Protein AF-A0A8S3DTT5-F1 (afdb_monomer)

InterPro domains:
  IPR027073 5'-3' exoribonuclease [PTHR12341] (13-74)
  IPR041412 Xrn1, helical domain [PF17846] (5-74)

pLDDT: mean 90.74, std 13.11, range [39.53, 98.56]

Structure (mmCIF, N/CA/C/O backbone):
data_AF-A0A8S3DTT5-F1
#
_entry.id   AF-A0A8S3DTT5-F1
#
loop_
_atom_site.group_PDB
_atom_site.id
_atom_site.type_symbol
_atom_site.label_atom_id
_atom_site.label_alt_id
_atom_site.label_comp_id
_atom_site.label_asym_id
_atom_site.label_entity_id
_atom_site.label_seq_id
_atom_site.pdbx_PDB_ins_code
_atom_site.Cartn_x
_atom_site.Cartn_y
_atom_site.Cartn_z
_atom_site.occupancy
_atom_site.B_iso_or_equiv
_atom_site.auth_seq_id
_atom_site.auth_comp_id
_atom_site.auth_asym_id
_atom_site.auth_atom_id
_atom_site.pdbx_PDB_model_num
ATOM 1 N N . MET A 1 1 ? 10.909 -2.328 20.807 1.00 40.62 1 MET A N 1
ATOM 2 C CA . MET A 1 1 ? 11.046 -1.128 19.958 1.00 40.62 1 MET A CA 1
ATOM 3 C C . MET A 1 1 ? 9.661 -0.513 19.878 1.00 40.62 1 MET A C 1
ATOM 5 O O . MET A 1 1 ? 8.864 -0.916 19.046 1.00 40.62 1 MET A O 1
ATOM 9 N N . GLU A 1 2 ? 9.318 0.311 20.865 1.00 39.53 2 GLU A N 1
ATOM 10 C CA . GLU A 1 2 ? 7.994 0.928 20.962 1.00 39.53 2 GLU A CA 1
ATOM 11 C C . GLU A 1 2 ? 7.890 2.019 19.898 1.00 39.5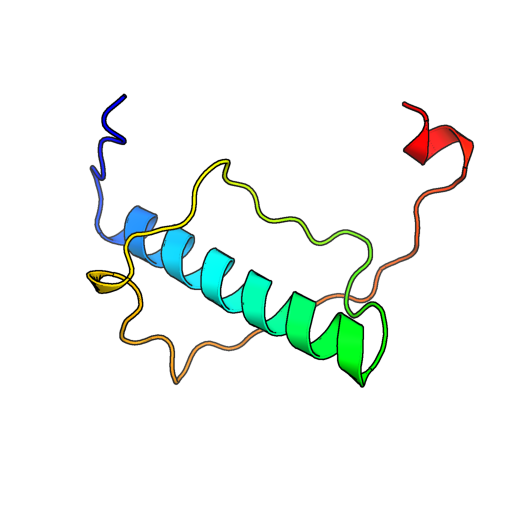3 2 GLU A C 1
ATOM 13 O O . GLU A 1 2 ? 8.638 2.996 19.920 1.00 39.53 2 GLU A O 1
ATOM 18 N N . ILE A 1 3 ? 6.995 1.829 18.931 1.00 53.59 3 ILE A N 1
ATOM 19 C CA . ILE A 1 3 ? 6.615 2.899 18.015 1.00 53.59 3 ILE A CA 1
ATOM 20 C C . ILE A 1 3 ? 5.834 3.898 18.866 1.00 53.59 3 ILE A C 1
ATOM 22 O O . ILE A 1 3 ? 4.719 3.622 19.303 1.00 53.59 3 ILE A O 1
ATOM 26 N N . ASN A 1 4 ? 6.459 5.034 19.157 1.00 49.53 4 ASN A N 1
ATOM 27 C CA . ASN A 1 4 ? 5.835 6.141 19.866 1.00 49.53 4 ASN A CA 1
ATOM 28 C C . ASN A 1 4 ? 4.731 6.703 18.949 1.00 49.53 4 ASN A C 1
ATOM 30 O O . ASN A 1 4 ? 5.013 7.462 18.025 1.00 49.53 4 ASN A 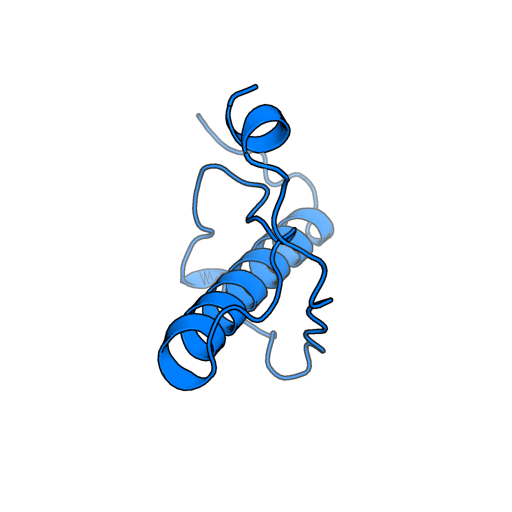O 1
ATOM 34 N N . LEU A 1 5 ? 3.484 6.255 19.136 1.00 56.09 5 LEU A N 1
ATOM 35 C CA . LEU A 1 5 ? 2.292 6.746 18.433 1.00 56.09 5 LEU A CA 1
ATOM 36 C C . LEU A 1 5 ? 1.937 8.145 18.964 1.00 56.09 5 LEU A C 1
ATOM 38 O O . LEU A 1 5 ? 0.917 8.347 19.616 1.00 56.09 5 LEU A O 1
ATOM 42 N N . THR A 1 6 ? 2.813 9.123 18.750 1.00 59.81 6 THR A N 1
ATOM 43 C CA . THR A 1 6 ? 2.746 10.440 19.400 1.00 59.81 6 THR A CA 1
ATOM 44 C C . THR A 1 6 ? 1.690 11.379 18.810 1.00 59.81 6 THR A C 1
ATOM 46 O O . THR A 1 6 ? 1.452 12.445 19.372 1.00 59.81 6 THR A O 1
ATOM 49 N N . SER A 1 7 ? 0.989 11.001 17.730 1.00 73.31 7 SER A N 1
ATOM 50 C CA . SER A 1 7 ? -0.186 11.740 17.248 1.00 73.31 7 SER A CA 1
ATOM 51 C C . SER A 1 7 ? -1.259 10.830 16.634 1.00 73.31 7 SER A C 1
ATOM 53 O O . SER A 1 7 ? -0.969 9.954 15.819 1.00 73.31 7 SER A O 1
ATOM 55 N N . LEU A 1 8 ? -2.532 11.081 16.969 1.00 77.25 8 LEU A N 1
ATOM 56 C CA . LEU A 1 8 ? -3.701 10.388 16.392 1.00 77.25 8 LEU A CA 1
ATOM 57 C C . LEU A 1 8 ? -3.710 10.413 14.851 1.00 77.25 8 LEU A C 1
ATOM 59 O O . LEU A 1 8 ? -4.191 9.481 14.210 1.00 77.25 8 LEU A O 1
ATOM 63 N N . ASN A 1 9 ? -3.143 11.466 14.259 1.00 82.69 9 ASN A N 1
ATOM 64 C CA . ASN A 1 9 ? -3.053 11.629 12.811 1.00 82.69 9 ASN A CA 1
ATOM 65 C C . ASN A 1 9 ? -2.088 10.625 12.166 1.00 82.69 9 ASN A C 1
ATOM 67 O O . ASN A 1 9 ? -2.394 10.096 11.101 1.00 82.69 9 ASN A O 1
ATOM 71 N N . GLN A 1 10 ? -0.956 10.318 12.806 1.00 85.31 10 GLN A N 1
ATOM 72 C CA . GLN A 1 10 ? -0.012 9.319 12.293 1.00 85.31 10 GLN A CA 1
ATOM 73 C C . GLN A 1 10 ? -0.610 7.914 12.323 1.00 85.31 10 GLN A C 1
ATOM 75 O O . GLN A 1 10 ? -0.496 7.189 11.339 1.00 85.31 10 GLN A O 1
ATOM 80 N N . LEU A 1 11 ? -1.300 7.553 13.413 1.00 88.44 11 LEU A N 1
ATOM 81 C CA . LEU A 1 11 ? -1.994 6.267 13.503 1.00 88.44 11 LEU A CA 1
ATOM 82 C C . LEU A 1 11 ? -3.040 6.125 12.391 1.00 88.44 11 LEU A C 1
ATOM 84 O O . LEU A 1 11 ? -3.131 5.077 11.758 1.00 88.44 11 LEU A O 1
ATOM 88 N N . LYS A 1 12 ? -3.794 7.195 12.115 1.00 90.62 12 LYS A N 1
ATOM 89 C CA . LYS A 1 12 ? -4.780 7.206 11.033 1.00 90.62 12 LYS A CA 1
ATOM 90 C C . LYS A 1 12 ? -4.135 6.944 9.667 1.00 90.62 12 LYS A C 1
ATOM 92 O O . LYS A 1 12 ? -4.591 6.051 8.964 1.00 90.62 12 LYS A O 1
ATOM 97 N N . ILE A 1 13 ? -3.064 7.665 9.325 1.00 91.50 13 ILE A N 1
ATOM 98 C CA . ILE A 1 13 ? -2.335 7.475 8.057 1.00 91.50 13 ILE A CA 1
ATOM 99 C C . ILE A 1 13 ? -1.815 6.038 7.942 1.00 91.50 13 ILE A C 1
ATOM 101 O O . ILE A 1 13 ? -1.928 5.408 6.893 1.00 91.50 13 ILE A O 1
ATOM 105 N N . TYR A 1 14 ? -1.278 5.502 9.036 1.00 92.44 14 TYR A N 1
ATOM 106 C CA . TYR A 1 14 ? -0.727 4.154 9.077 1.00 92.44 14 TYR A CA 1
ATOM 107 C C . TYR A 1 14 ? -1.788 3.075 8.811 1.00 92.44 14 TYR A C 1
ATOM 109 O O . TYR A 1 14 ? -1.558 2.147 8.031 1.00 92.44 14 TYR A O 1
ATOM 117 N N . VAL A 1 15 ? -2.971 3.234 9.412 1.00 93.88 15 VAL A N 1
ATOM 118 C CA . VAL A 1 15 ? -4.136 2.372 9.176 1.00 93.88 15 VAL A CA 1
ATOM 119 C C . VAL A 1 15 ? -4.633 2.510 7.739 1.00 93.88 15 VAL A C 1
ATOM 121 O O . VAL A 1 15 ? -4.829 1.497 7.075 1.00 93.88 15 VAL A O 1
ATOM 124 N N . GLU A 1 16 ? -4.792 3.733 7.231 1.00 94.81 16 GLU A N 1
ATOM 125 C CA . GLU A 1 16 ? -5.241 3.989 5.857 1.00 94.81 16 GLU A CA 1
ATOM 126 C C . GLU A 1 16 ? -4.318 3.318 4.829 1.00 94.81 16 GLU A C 1
ATOM 128 O O . GLU A 1 16 ? -4.789 2.573 3.971 1.00 94.81 16 GLU A O 1
ATOM 133 N N . GLN A 1 17 ? -2.999 3.463 4.974 1.00 96.06 17 GLN A N 1
ATOM 134 C CA . GLN A 1 17 ? -2.023 2.821 4.087 1.00 96.06 17 GLN A CA 1
ATOM 135 C C . GLN A 1 17 ? -2.055 1.289 4.175 1.00 96.06 17 GLN A C 1
ATOM 137 O O . GLN A 1 17 ? -1.803 0.610 3.179 1.00 96.06 17 GLN A O 1
ATOM 142 N N . TYR A 1 18 ? -2.383 0.723 5.341 1.00 97.12 18 TYR A N 1
ATOM 143 C CA . TYR A 1 18 ? -2.545 -0.725 5.481 1.00 97.12 18 TYR A CA 1
ATOM 144 C C . TYR A 1 18 ? -3.826 -1.223 4.800 1.00 97.12 18 TYR A C 1
ATOM 146 O O . TYR A 1 18 ? -3.814 -2.249 4.123 1.00 97.12 18 TYR A O 1
ATOM 154 N N . ILE A 1 19 ? -4.932 -0.483 4.918 1.00 97.31 19 ILE A N 1
ATOM 155 C CA . ILE A 1 19 ? -6.180 -0.794 4.206 1.00 97.31 19 ILE A CA 1
ATOM 156 C C . ILE A 1 19 ? -5.982 -0.687 2.686 1.00 97.31 19 ILE A C 1
ATOM 158 O O . ILE A 1 19 ? -6.442 -1.552 1.936 1.00 97.31 19 ILE A O 1
ATOM 162 N N . GLU A 1 20 ? -5.241 0.319 2.223 1.00 97.50 20 GLU A N 1
ATOM 163 C CA . GLU A 1 20 ? -4.850 0.457 0.820 1.00 97.50 20 GLU A CA 1
ATOM 164 C C . GLU A 1 20 ? -4.004 -0.729 0.334 1.00 97.50 20 GLU A C 1
ATOM 166 O O . GLU A 1 20 ? -4.258 -1.244 -0.757 1.00 97.50 20 GLU A O 1
ATOM 171 N N . ALA A 1 21 ? -3.090 -1.241 1.169 1.00 97.94 21 ALA A N 1
ATOM 172 C CA . ALA A 1 21 ? -2.319 -2.451 0.883 1.00 97.94 21 ALA A CA 1
ATOM 173 C C . ALA A 1 21 ? -3.218 -3.662 0.617 1.00 97.94 21 ALA A C 1
ATOM 175 O O . ALA A 1 21 ? -3.051 -4.365 -0.381 1.00 97.94 21 ALA A O 1
ATOM 176 N N . LEU A 1 22 ? -4.212 -3.888 1.481 1.00 97.38 22 LEU A N 1
ATOM 177 C CA . LEU A 1 22 ? -5.164 -4.988 1.319 1.00 97.38 22 LEU A CA 1
ATOM 178 C C . LEU A 1 22 ? -5.957 -4.853 0.013 1.00 97.38 22 LEU A C 1
ATOM 180 O O . LEU A 1 22 ? -6.147 -5.834 -0.709 1.00 97.38 22 LEU A O 1
ATOM 184 N N . GLN A 1 23 ? -6.376 -3.634 -0.330 1.00 97.44 23 GLN A N 1
ATOM 185 C CA . GLN A 1 23 ? -7.085 -3.361 -1.578 1.00 97.44 23 GLN A CA 1
ATOM 186 C C . GLN A 1 23 ? -6.191 -3.558 -2.811 1.00 97.44 23 GLN A C 1
ATOM 188 O O . GLN A 1 23 ? -6.676 -4.057 -3.834 1.00 97.44 23 GLN A O 1
ATOM 193 N N . TRP A 1 24 ? -4.912 -3.177 -2.728 1.00 98.38 24 TRP A N 1
ATOM 194 C CA . TRP A 1 24 ? -3.916 -3.410 -3.773 1.00 98.38 24 TRP A CA 1
ATOM 195 C C . TRP A 1 24 ? -3.730 -4.912 -4.008 1.00 98.38 24 TRP A C 1
ATOM 197 O O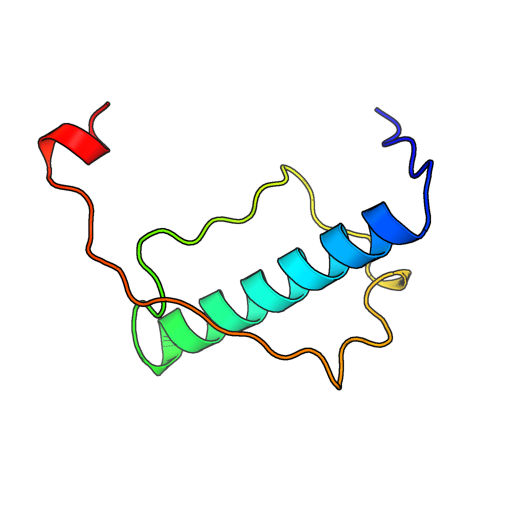 . TRP A 1 24 ? -3.841 -5.361 -5.147 1.00 98.38 24 TRP A O 1
ATOM 207 N N . ILE A 1 25 ? -3.559 -5.699 -2.937 1.00 98.50 25 ILE A N 1
ATOM 208 C CA . ILE A 1 25 ? -3.396 -7.162 -2.993 1.00 98.50 25 ILE A CA 1
ATOM 209 C C . ILE A 1 25 ? -4.633 -7.824 -3.606 1.00 98.50 25 I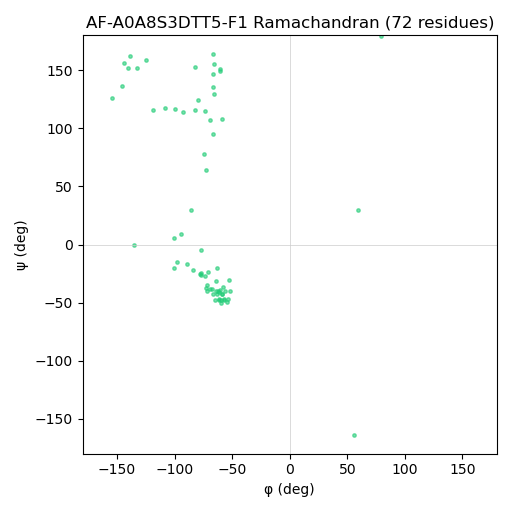LE A C 1
ATOM 211 O O . ILE A 1 25 ? -4.518 -8.650 -4.512 1.00 98.50 25 ILE A O 1
ATOM 215 N N . LEU A 1 26 ? -5.829 -7.436 -3.158 1.00 98.06 26 LEU A N 1
ATOM 216 C CA . LEU A 1 26 ? -7.074 -7.972 -3.701 1.00 98.06 26 LEU A CA 1
ATOM 217 C C . LEU A 1 26 ? -7.181 -7.691 -5.207 1.00 98.06 26 LEU A C 1
ATOM 219 O O . LEU A 1 26 ? -7.437 -8.596 -5.996 1.00 98.06 26 LEU A O 1
ATOM 223 N N . LYS A 1 27 ? -6.929 -6.452 -5.640 1.00 98.06 27 LYS A N 1
ATOM 224 C CA . LYS A 1 27 ? -6.934 -6.119 -7.071 1.00 98.06 27 LYS A CA 1
ATOM 225 C C . LYS A 1 27 ? -5.855 -6.880 -7.837 1.00 98.06 27 LYS A C 1
ATOM 227 O O . LYS A 1 27 ? -6.147 -7.369 -8.919 1.00 98.06 27 LYS A O 1
ATOM 232 N N . TYR A 1 28 ? -4.661 -7.039 -7.269 1.00 98.38 28 TYR A N 1
ATOM 233 C CA . TYR A 1 28 ? -3.572 -7.788 -7.891 1.00 98.38 28 TYR A CA 1
ATOM 234 C C . TYR A 1 28 ? -4.005 -9.208 -8.268 1.00 98.38 28 TYR A C 1
ATOM 236 O O . TYR A 1 28 ? -3.845 -9.610 -9.420 1.00 98.38 28 TYR A O 1
ATOM 244 N N . TYR A 1 29 ? -4.622 -9.934 -7.334 1.00 98.56 29 TYR A N 1
ATOM 245 C CA . TYR A 1 29 ? -5.035 -11.317 -7.574 1.00 98.56 29 TYR A CA 1
ATOM 246 C C . TYR A 1 29 ? -6.224 -11.455 -8.530 1.00 98.56 29 TYR A C 1
ATOM 248 O O . TYR A 1 29 ? -6.272 -12.416 -9.292 1.00 98.56 29 TYR A O 1
ATOM 256 N N . TYR A 1 30 ? -7.175 -10.518 -8.510 1.00 98.31 30 TYR A N 1
ATOM 257 C CA . TYR A 1 30 ? -8.419 -10.649 -9.283 1.00 98.31 30 TYR A CA 1
ATOM 258 C C . TYR A 1 30 ? -8.441 -9.856 -10.599 1.00 98.31 30 TYR A C 1
ATOM 260 O O . TYR A 1 30 ? -9.252 -10.145 -11.474 1.00 98.31 30 TYR A O 1
ATOM 268 N N . GLN A 1 31 ? -7.595 -8.836 -10.744 1.00 97.69 31 GLN A N 1
ATOM 269 C CA . GLN A 1 31 ? -7.611 -7.872 -11.857 1.00 97.69 31 GLN A CA 1
ATOM 270 C C . GLN A 1 31 ? -6.204 -7.586 -12.420 1.00 97.69 31 GLN A C 1
ATOM 272 O O . GLN A 1 31 ? -6.058 -6.807 -13.364 1.00 97.69 31 GLN A O 1
ATOM 277 N N . GLY A 1 32 ? -5.161 -8.209 -11.862 1.00 96.81 32 GLY A N 1
ATOM 278 C CA . GLY A 1 32 ? -3.766 -7.914 -12.180 1.00 96.81 32 GLY A CA 1
ATOM 279 C C . GLY A 1 32 ? -3.243 -6.661 -11.471 1.00 96.81 32 GLY A C 1
ATOM 280 O O . GLY A 1 32 ? -3.957 -5.994 -10.727 1.00 96.81 32 GLY A O 1
ATOM 281 N N . CYS A 1 33 ? -1.969 -6.332 -11.704 1.00 97.62 33 CYS A N 1
ATOM 282 C CA . CYS A 1 33 ? -1.236 -5.306 -10.949 1.00 97.62 33 CYS A CA 1
ATOM 283 C C . CYS A 1 33 ? -1.884 -3.907 -11.014 1.00 97.62 33 CYS A C 1
ATOM 285 O O . CYS A 1 33 ? -1.800 -3.261 -12.056 1.00 97.62 33 CYS A O 1
ATOM 287 N N . PRO A 1 34 ? -2.511 -3.398 -9.935 1.00 97.81 34 PRO A N 1
ATOM 288 C CA . PRO A 1 34 ? -3.253 -2.139 -9.993 1.00 97.81 34 PRO A CA 1
ATOM 289 C C . PRO A 1 34 ? -2.351 -0.898 -9.978 1.00 97.81 34 PRO A C 1
ATOM 291 O O . PRO A 1 34 ? -2.774 0.142 -10.469 1.00 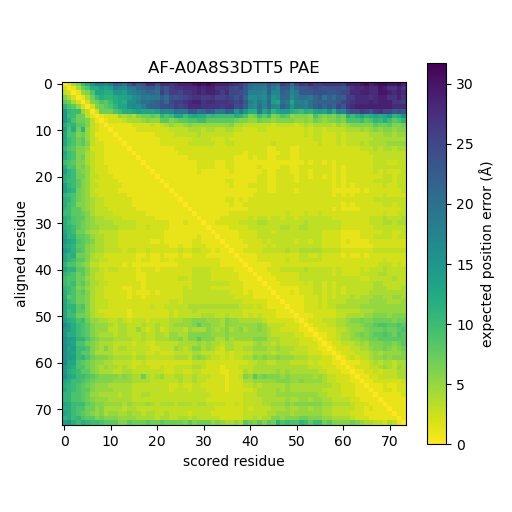97.81 34 PRO A O 1
ATOM 294 N N . SER A 1 35 ? -1.133 -1.006 -9.441 1.00 98.06 35 SER A N 1
ATOM 295 C CA . SER A 1 35 ? -0.118 0.048 -9.436 1.00 98.06 35 SER A CA 1
ATOM 296 C C . SER A 1 35 ? 1.273 -0.570 -9.343 1.00 98.06 35 SER A C 1
ATOM 298 O O . SER A 1 35 ? 1.523 -1.348 -8.424 1.00 98.06 35 SER A O 1
ATOM 300 N N . TRP A 1 36 ? 2.159 -0.222 -10.277 1.00 97.75 36 TRP A N 1
ATOM 301 C CA . TRP A 1 36 ? 3.550 -0.695 -10.298 1.00 97.75 36 TRP A CA 1
ATOM 302 C C . TRP A 1 36 ? 4.466 0.024 -9.304 1.00 97.75 36 TRP A C 1
ATOM 304 O O . TRP A 1 36 ? 5.480 -0.536 -8.904 1.00 97.75 36 TRP A O 1
ATOM 314 N N . SER A 1 37 ? 4.129 1.259 -8.930 1.00 96.12 37 SER A N 1
ATOM 315 C CA . SER A 1 37 ? 4.941 2.113 -8.055 1.00 96.12 37 SER A CA 1
ATOM 316 C C . SER A 1 37 ? 4.494 2.089 -6.596 1.00 96.12 37 SER A C 1
ATOM 318 O O . SER A 1 37 ? 5.223 2.560 -5.724 1.00 96.12 37 SER A O 1
ATOM 320 N N . TRP A 1 38 ? 3.292 1.580 -6.320 1.00 97.62 38 TRP A N 1
ATOM 321 C CA . TRP A 1 38 ? 2.763 1.526 -4.966 1.00 97.62 38 TRP A CA 1
ATOM 322 C C . TRP A 1 38 ? 3.569 0.559 -4.094 1.00 97.62 38 TRP A C 1
ATOM 324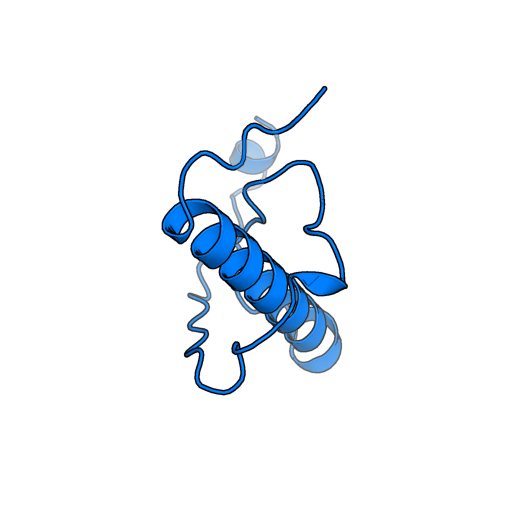 O O . TRP A 1 38 ? 3.856 -0.570 -4.491 1.00 97.62 38 TRP A O 1
ATOM 334 N N . PHE A 1 39 ? 3.881 0.989 -2.875 1.00 96.62 39 PHE A N 1
ATOM 335 C CA . PHE A 1 39 ? 4.486 0.156 -1.845 1.00 96.62 39 PHE A CA 1
ATOM 336 C C . PHE A 1 39 ? 3.930 0.545 -0.476 1.00 96.62 39 PHE A C 1
ATOM 338 O O . PHE A 1 39 ? 3.496 1.678 -0.265 1.00 96.62 39 PHE A O 1
ATOM 345 N N . TYR A 1 40 ? 3.977 -0.390 0.469 1.00 96.94 40 TYR A N 1
ATOM 346 C CA . TYR A 1 40 ? 3.626 -0.113 1.855 1.00 96.94 40 TYR A CA 1
ATOM 347 C C . TYR A 1 40 ? 4.827 0.516 2.584 1.00 96.94 40 TYR A C 1
ATOM 349 O O . TYR A 1 40 ? 5.847 -0.160 2.735 1.00 96.94 40 TYR A O 1
ATOM 357 N N . PRO A 1 41 ? 4.756 1.778 3.054 1.00 94.94 41 PRO A N 1
ATOM 358 C CA . PRO A 1 41 ? 5.927 2.512 3.541 1.00 94.94 41 PRO A CA 1
ATOM 359 C C . PRO A 1 41 ? 6.253 2.241 5.018 1.00 94.94 41 PRO A C 1
ATOM 361 O O . PRO A 1 41 ? 6.784 3.108 5.710 1.00 94.94 41 PRO A O 1
ATOM 364 N N . HIS A 1 42 ? 5.933 1.045 5.517 1.00 93.75 42 HIS A N 1
ATOM 365 C CA . HIS A 1 42 ? 6.176 0.652 6.904 1.00 93.75 42 HIS A CA 1
ATOM 366 C C . HIS A 1 42 ? 6.646 -0.793 6.994 1.00 93.75 42 HIS A C 1
ATOM 368 O O . HIS A 1 42 ? 6.277 -1.637 6.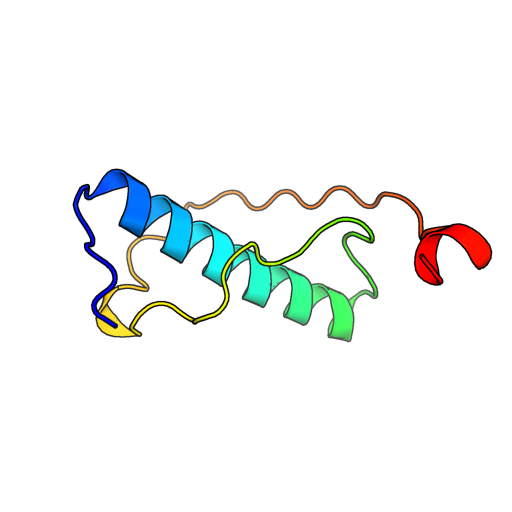183 1.00 93.75 42 HIS A O 1
ATOM 374 N N . HIS A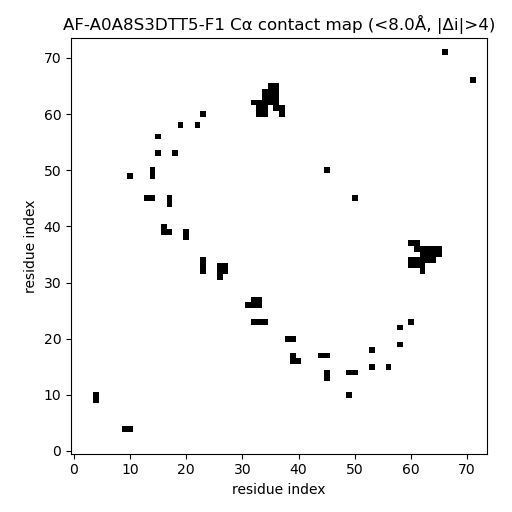 1 43 ? 7.422 -1.091 8.033 1.00 94.62 43 HIS A N 1
ATOM 375 C CA . HIS A 1 43 ? 7.974 -2.431 8.254 1.00 94.62 43 HIS A CA 1
ATOM 376 C C . HIS A 1 43 ? 7.011 -3.391 8.966 1.00 94.62 43 HIS A C 1
ATOM 378 O O . HIS A 1 43 ? 7.175 -4.604 8.875 1.00 94.62 43 HIS A O 1
ATOM 384 N N . TYR A 1 44 ? 6.027 -2.861 9.693 1.00 94.62 44 TYR A N 1
ATOM 385 C CA . TYR A 1 44 ? 5.086 -3.644 10.494 1.00 94.62 44 TYR A CA 1
ATOM 386 C C . TYR A 1 44 ? 3.653 -3.307 10.103 1.00 94.62 44 TYR A C 1
ATOM 388 O O . TYR A 1 44 ? 3.400 -2.238 9.550 1.00 94.62 44 TYR A O 1
ATOM 396 N N . ALA A 1 45 ? 2.722 -4.203 10.410 1.00 95.00 45 ALA A N 1
ATOM 397 C CA . ALA A 1 45 ? 1.293 -3.933 10.324 1.00 95.00 45 ALA A CA 1
ATOM 398 C C . ALA A 1 45 ? 0.803 -3.184 11.583 1.00 95.00 45 ALA A C 1
ATOM 400 O O . ALA A 1 45 ? 1.381 -3.372 12.659 1.00 95.00 45 ALA A O 1
ATOM 401 N N . PRO A 1 46 ? -0.275 -2.384 11.489 1.00 93.75 46 PRO A N 1
ATOM 402 C CA . PRO A 1 46 ? -0.957 -1.849 12.664 1.00 93.75 46 PRO A CA 1
ATOM 403 C C . PRO A 1 46 ? -1.632 -2.971 13.470 1.00 93.75 46 PRO A C 1
ATOM 405 O O . PRO A 1 46 ? -1.872 -4.072 12.963 1.00 93.75 46 PRO A O 1
ATOM 408 N N . TYR A 1 47 ? -2.001 -2.686 14.720 1.00 93.44 47 TYR A N 1
ATOM 409 C CA . TYR A 1 47 ? -2.818 -3.616 15.496 1.00 93.44 47 TYR A CA 1
ATOM 410 C C . TYR A 1 47 ? -4.216 -3.751 14.891 1.00 93.44 47 TYR A C 1
ATOM 412 O O . TYR A 1 47 ? -4.807 -2.786 14.407 1.00 93.44 47 TYR A O 1
ATOM 420 N N . LEU A 1 48 ? -4.797 -4.947 14.998 1.00 93.88 48 LEU A N 1
ATOM 421 C CA . LEU A 1 48 ? -6.151 -5.211 14.505 1.00 93.88 48 LEU A CA 1
ATOM 422 C C . LEU A 1 48 ? -7.198 -4.284 15.147 1.00 93.88 48 LEU A C 1
ATOM 424 O O . LEU A 1 48 ? -8.118 -3.837 14.472 1.00 93.88 48 LEU A O 1
ATOM 428 N N . SER A 1 49 ? -7.038 -3.953 16.432 1.00 94.38 49 SER A N 1
ATOM 429 C CA . SER A 1 49 ? -7.918 -3.028 17.163 1.00 94.38 49 SER A CA 1
ATOM 430 C C . SER A 1 49 ? -7.915 -1.596 16.616 1.00 94.38 49 SER A C 1
ATOM 432 O O . SER A 1 49 ? -8.856 -0.838 16.874 1.00 94.38 49 SER A O 1
ATOM 434 N N . ASP A 1 50 ? -6.873 -1.222 15.870 1.00 92.25 50 ASP A N 1
ATOM 435 C CA . ASP A 1 50 ? -6.737 0.098 15.257 1.00 92.25 50 ASP A CA 1
ATOM 436 C C . ASP A 1 50 ? -7.364 0.156 13.858 1.00 92.25 50 ASP A C 1
ATOM 438 O O . ASP A 1 50 ? -7.674 1.244 13.371 1.00 92.25 50 ASP A O 1
ATOM 442 N N . LEU A 1 51 ? -7.632 -0.998 13.232 1.00 92.88 51 LEU A N 1
ATOM 443 C CA . LEU A 1 51 ? -8.310 -1.098 11.939 1.00 92.88 51 LEU A CA 1
ATOM 444 C C . LEU A 1 51 ? -9.813 -0.822 12.094 1.00 92.88 51 LEU A C 1
ATOM 446 O O . LEU A 1 51 ? -10.648 -1.726 12.095 1.00 92.88 51 LEU A O 1
ATOM 450 N N . LYS A 1 52 ? -10.172 0.456 12.219 1.00 91.06 52 LYS A N 1
ATOM 451 C CA . LYS A 1 52 ? -11.556 0.935 12.346 1.00 91.06 52 LYS A CA 1
ATOM 452 C C . LYS A 1 52 ? -11.791 2.199 11.522 1.00 91.06 52 LYS A C 1
ATOM 454 O O . LYS A 1 52 ? -10.852 2.898 11.163 1.00 91.06 52 LYS A O 1
ATOM 459 N N . ASN A 1 53 ? -13.060 2.511 11.255 1.00 88.56 53 ASN A N 1
ATOM 460 C CA . ASN A 1 53 ? -13.505 3.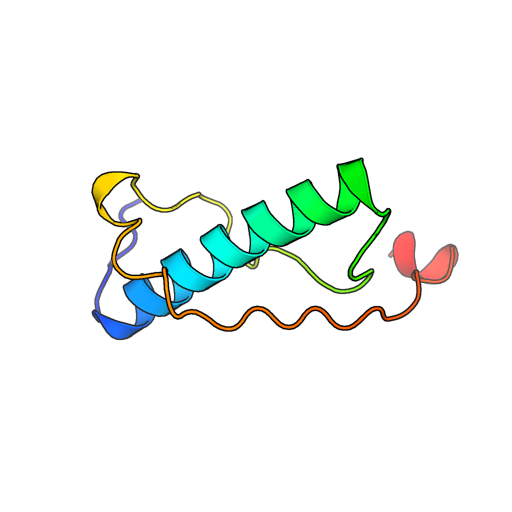760 10.613 1.00 88.56 53 ASN A CA 1
ATOM 461 C C . ASN A 1 53 ? -12.931 4.041 9.205 1.00 88.56 53 ASN A C 1
ATOM 463 O O . ASN A 1 53 ? -12.825 5.196 8.809 1.00 88.56 53 ASN A O 1
ATOM 467 N N . PHE A 1 54 ? -12.607 3.006 8.426 1.00 90.69 54 PHE A N 1
ATOM 468 C CA . PHE A 1 54 ? -12.059 3.142 7.064 1.00 90.69 54 PHE A CA 1
ATOM 469 C C . PHE A 1 54 ? -13.097 2.928 5.944 1.00 90.69 54 PHE A C 1
ATOM 471 O O . PHE A 1 54 ? -12.744 2.919 4.770 1.00 90.69 54 PHE A O 1
ATOM 478 N N . LYS A 1 55 ? -14.384 2.757 6.281 1.00 90.44 55 LYS A N 1
ATOM 479 C CA . LYS A 1 55 ? -15.461 2.457 5.315 1.00 90.44 55 LYS A CA 1
ATOM 480 C C . LYS A 1 55 ? -15.575 3.496 4.194 1.00 90.44 55 LYS A C 1
ATOM 482 O O . LYS A 1 55 ? -15.805 3.127 3.048 1.00 90.44 55 LYS A O 1
ATOM 487 N N . ASP A 1 56 ? -15.421 4.773 4.533 1.00 90.75 56 ASP A N 1
ATOM 488 C CA . ASP A 1 56 ? -15.591 5.890 3.596 1.00 90.75 56 ASP A CA 1
ATOM 489 C C . ASP A 1 56 ? -14.259 6.339 2.963 1.00 90.75 56 ASP A C 1
ATOM 491 O O . ASP A 1 56 ? -14.193 7.371 2.289 1.00 90.75 56 ASP A O 1
ATOM 495 N N . MET A 1 57 ? -13.181 5.574 3.177 1.00 92.75 57 MET A N 1
ATOM 496 C CA . MET A 1 57 ? -11.871 5.847 2.595 1.00 92.75 57 MET A CA 1
ATOM 497 C C . MET A 1 57 ? -11.925 5.690 1.072 1.00 92.75 57 MET A C 1
ATOM 499 O O . MET A 1 57 ? -12.361 4.669 0.539 1.00 92.75 57 MET A O 1
ATOM 503 N N . LYS A 1 58 ? -11.432 6.701 0.353 1.00 92.44 58 LYS A N 1
ATOM 504 C CA . LYS A 1 58 ? -11.288 6.649 -1.104 1.00 92.44 58 LYS A CA 1
ATOM 505 C C . LYS A 1 58 ? -9.889 6.165 -1.454 1.00 92.44 58 LYS A C 1
ATOM 507 O O . LYS A 1 58 ? -8.919 6.870 -1.204 1.00 92.44 58 LYS A O 1
ATOM 512 N N . ILE A 1 59 ? -9.802 4.984 -2.057 1.00 93.69 59 ILE A N 1
ATOM 513 C CA . ILE A 1 59 ? -8.536 4.385 -2.484 1.00 93.69 59 ILE A CA 1
ATOM 514 C C . ILE A 1 59 ? -8.350 4.632 -3.982 1.00 93.69 59 ILE A C 1
ATOM 516 O O . ILE A 1 59 ? -9.130 4.132 -4.798 1.00 93.69 59 ILE A O 1
ATOM 520 N N . SER A 1 60 ? -7.307 5.380 -4.340 1.00 92.75 60 SER A N 1
ATOM 521 C CA . SER A 1 60 ? -6.918 5.643 -5.727 1.00 92.75 60 SER A CA 1
ATOM 522 C C . SER A 1 60 ? -5.520 5.092 -5.972 1.00 92.75 60 SER A C 1
ATOM 524 O O . SER A 1 60 ? -4.562 5.558 -5.371 1.00 92.75 60 SER A O 1
ATOM 526 N N . LEU A 1 61 ? -5.415 4.103 -6.859 1.00 94.62 61 LEU A N 1
ATOM 527 C CA . LEU A 1 61 ? -4.149 3.478 -7.236 1.00 94.62 61 LEU A CA 1
ATOM 528 C C . LEU A 1 61 ? -3.790 3.922 -8.652 1.00 94.62 61 LEU A C 1
ATOM 530 O O . LEU A 1 61 ? -4.529 3.637 -9.596 1.00 94.62 61 LEU A O 1
ATOM 534 N N . GLU A 1 62 ? -2.666 4.616 -8.802 1.00 95.38 62 GLU A N 1
ATOM 535 C CA . GLU A 1 62 ? -2.155 5.010 -10.113 1.00 95.38 62 GLU A CA 1
ATOM 536 C C . GLU A 1 62 ? -1.435 3.834 -10.771 1.00 95.38 62 GLU A C 1
ATOM 538 O O . GLU A 1 62 ? -0.499 3.276 -10.200 1.00 95.38 62 GLU A O 1
ATOM 543 N N . ARG A 1 63 ? -1.850 3.460 -11.988 1.00 96.12 63 ARG A N 1
ATOM 544 C CA . ARG A 1 63 ? -1.328 2.275 -12.691 1.00 96.12 63 ARG A CA 1
ATOM 545 C C . ARG A 1 63 ? 0.199 2.290 -12.801 1.00 96.12 63 ARG A C 1
ATOM 547 O O . ARG A 1 63 ? 0.831 1.272 -12.526 1.00 96.12 63 ARG A O 1
ATOM 554 N N . GLY A 1 64 ? 0.775 3.424 -13.195 1.00 95.25 64 GLY A N 1
ATOM 555 C CA . GLY A 1 64 ? 2.205 3.546 -13.479 1.00 95.25 64 GLY A CA 1
ATOM 556 C C . GLY A 1 64 ? 2.695 2.548 -14.536 1.00 95.25 64 GLY A C 1
ATOM 557 O O . GLY A 1 64 ? 1.912 1.933 -15.266 1.00 95.25 64 GLY A O 1
ATOM 558 N N . THR A 1 65 ? 4.009 2.369 -14.600 1.00 96.50 65 THR A N 1
ATOM 559 C CA . THR A 1 65 ? 4.682 1.383 -15.454 1.00 96.50 65 THR A CA 1
ATOM 560 C C . THR A 1 65 ? 5.715 0.618 -14.634 1.00 96.50 65 THR A C 1
ATOM 562 O O . THR A 1 65 ? 6.249 1.186 -13.681 1.00 96.50 65 THR A O 1
ATOM 565 N N . PRO A 1 66 ? 6.028 -0.638 -14.989 1.00 97.44 66 PRO A N 1
ATOM 566 C CA . PRO A 1 66 ? 7.122 -1.355 -14.349 1.00 97.44 66 PRO A CA 1
ATOM 567 C C . PRO A 1 66 ? 8.444 -0.616 -14.569 1.00 97.44 66 PRO A C 1
ATOM 569 O O . PRO A 1 66 ? 8.640 0.022 -15.609 1.00 97.44 66 PRO A O 1
ATOM 572 N N . PHE A 1 67 ? 9.356 -0.738 -13.607 1.00 95.69 67 PHE A N 1
ATOM 573 C CA . PHE A 1 67 ? 10.735 -0.303 -13.797 1.00 95.69 67 PHE A CA 1
ATOM 574 C C . PHE A 1 67 ? 11.391 -1.061 -14.949 1.00 95.69 67 PHE A C 1
ATOM 576 O O . PHE A 1 67 ? 11.062 -2.215 -15.243 1.00 95.69 67 PHE A O 1
ATOM 583 N N . LYS A 1 68 ? 12.347 -0.409 -15.613 1.00 97.44 68 LYS A N 1
ATOM 584 C CA . LYS A 1 68 ? 13.191 -1.083 -16.599 1.00 97.44 68 LYS A CA 1
ATOM 585 C C . LYS A 1 68 ? 14.065 -2.126 -15.896 1.00 97.44 68 LYS A C 1
ATOM 587 O O . LYS A 1 68 ? 14.408 -1.944 -14.728 1.00 97.44 68 LYS A O 1
ATOM 592 N N . PRO A 1 69 ? 14.521 -3.173 -16.605 1.00 98.12 69 PRO A N 1
ATOM 593 C CA . PRO A 1 69 ? 15.305 -4.243 -15.988 1.00 98.12 69 PRO A CA 1
ATOM 594 C C . PRO A 1 69 ? 16.524 -3.764 -15.182 1.00 98.12 69 PRO A C 1
ATOM 596 O O . PRO A 1 69 ? 16.777 -4.281 -14.101 1.00 98.12 69 PRO A O 1
ATOM 599 N N . TYR A 1 70 ? 17.251 -2.751 -15.670 1.00 97.88 70 TYR A N 1
ATOM 600 C CA . TYR A 1 70 ? 18.405 -2.192 -14.955 1.00 97.88 70 TYR A CA 1
ATOM 601 C C . TYR A 1 70 ? 18.030 -1.270 -13.791 1.00 97.88 70 TYR A C 1
ATOM 603 O O . TYR A 1 70 ? 18.810 -1.151 -12.857 1.00 97.88 70 TYR A O 1
ATOM 611 N N . GLU A 1 71 ? 16.857 -0.637 -13.829 1.00 97.06 71 GLU A N 1
ATOM 612 C CA . GLU A 1 71 ? 16.361 0.192 -12.723 1.00 97.06 71 GLU A CA 1
ATOM 613 C C . GLU A 1 71 ? 15.922 -0.687 -11.549 1.00 97.06 71 GLU A C 1
ATOM 615 O O . GLU A 1 71 ? 16.182 -0.337 -10.412 1.00 97.06 71 GLU A O 1
ATOM 620 N N . GLN A 1 72 ? 15.317 -1.850 -11.815 1.00 96.94 72 GLN A N 1
ATOM 621 C CA . GLN A 1 72 ? 14.936 -2.806 -10.768 1.00 96.94 72 GLN A CA 1
ATOM 622 C C . GLN A 1 72 ? 16.147 -3.503 -10.121 1.00 96.94 72 GLN A C 1
ATOM 624 O O . GLN A 1 72 ? 16.040 -4.041 -9.022 1.00 96.94 72 GLN A O 1
ATOM 629 N N . LEU A 1 73 ? 17.276 -3.574 -10.832 1.00 97.06 73 LEU A N 1
ATOM 630 C CA . LEU A 1 73 ? 18.485 -4.223 -10.327 1.00 97.06 73 LEU A CA 1
ATOM 631 C C . LEU A 1 73 ? 19.202 -3.386 -9.252 1.00 97.06 73 LEU A C 1
ATOM 633 O O . LEU A 1 73 ? 19.931 -3.961 -8.445 1.00 97.06 73 LEU A O 1
ATOM 637 N N . LEU A 1 74 ? 19.037 -2.060 -9.288 1.00 91.19 74 LEU A N 1
ATOM 638 C CA . LEU A 1 74 ? 19.685 -1.086 -8.403 1.00 91.19 74 LEU A CA 1
ATOM 639 C C . LEU A 1 74 ? 18.806 -0.761 -7.190 1.00 91.19 74 LEU A C 1
ATOM 641 O O . LEU A 1 74 ? 19.401 -0.516 -6.118 1.00 91.19 74 LEU A O 1
#

Organism: NCBI:txid392030

Foldseek 3Di:
DDPPCVDPVVLVVLLLLVVLVVVQVVCCVPPNRQAQPDDRPDDDHDDPVSNDDCPPPDHDHDHDDHDDPVVVVD

Sequence (74 aa):
MEINLTSLNQLKIYVEQYIEALQWILKYYYQGCPSWSWFYPHHYAPYLSDLKNFKDMKISLERGTPFKPYEQLL

Nearest PDB structures (foldseek):
  8yfe-assembly1_C  TM=9.693E-01  e=1.402E-05  Komagataella phaffii
  9fms-assembly1_B  TM=9.727E-01  e=1.501E-05  Saccharomyces cerevisiae
  8yf5-assembly1_C  TM=9.724E-01  e=1.843E-05  Komagataella phaffii
  8yfq-assembly1_R  TM=9.659E-01  e=2.263E-05  Komagataella phaffii
  8yfr-assembly1_R  TM=9.465E-01  e=5.143E-05  Komagataella phaffii

Radius of gyration: 14.63 Å; Cα contacts (8 Å, |Δi|>4): 50; chains: 1; bounding box: 35×23×38 Å

Mean predicted aligned error: 4.99 Å

Solvent-accessible surface area (backbone atoms only — not comparable to full-atom values): 4957 Å² total; per-residue (Å²): 135,83,79,77,77,84,43,75,66,57,54,48,52,55,41,51,50,50,54,47,47,54,53,46,53,54,35,31,79,77,72,39,80,49,34,57,75,71,75,74,96,61,95,69,81,77,60,75,90,64,70,63,94,59,87,86,64,84,83,84,71,64,47,76,63,75,72,53,76,72,64,70,73,107

Secondary structure (DSSP, 8-state):
-------HHHHHHHHHHHHHHHHHHHHHHHHS-S-SS-----SSPPPGGG--S-TT---------PPPHHHHH-